Protein AF-A0A7S4M2M7-F1 (afdb_monomer_lite)

Foldseek 3Di:
DVVVLVVLVVCVVVDVPDDPLEDEQEDEAVSLLVQVVCCQPPPNHQEYEHELHFPFQDQDVPGDGDARPDDHHYHYHYDCPAQARHQQWADPVRPRRHVVNVVCCVVPVPRTGHHRVVRVVSD

pLDDT: mean 81.6, std 14.69, range [46.19, 97.56]

Sequence (123 aa):
VQFVDDLVTLVRARFSVVDRSLLFVTGVSNGGMMVNRLACQLDGVTAMASVSGPLINGTDDIGAPFQCDRSLPILHIHGHKDPIVPFGGCNSTWASYGFECIGLHKMHPIADFPAVETYVNDW

Organism: NCBI:txid72548

Radius of gyration: 15.81 Å; chains: 1; bounding box: 40×25×38 Å

Secondary structure (DSSP, 8-state):
-HHHHHHHHHHHHH-TTS-TT--EEEEETHHHHHHHHHHHHSTT--EEEEES------B-TTSPBP-------EEEE--TT-SSS-TT---TT-----HHHHHHHHH-TT-PPPPHHHHHHH-

InterPro domains:
  IPR003140 Phospholipase/carboxylesterase/thioesterase [PF02230] (17-88)
  IPR029058 Alpha/Beta hydrolase fold [G3DSA:3.40.50.1820] (1-100)
  IPR029058 Alpha/Beta hydrolase fold [SSF53474] (3-90)
  IPR050955 Plant Biomass Hydrolyzing Esterase [PTHR43037] (1-95)

Structure (mmCIF, N/CA/C/O backbone):
data_AF-A0A7S4M2M7-F1
#
_entry.id   AF-A0A7S4M2M7-F1
#
loop_
_atom_site.group_PDB
_atom_site.id
_atom_site.type_symbol
_atom_site.label_atom_id
_atom_site.label_alt_id
_atom_site.label_comp_id
_atom_site.label_asym_id
_atom_site.label_entity_id
_atom_site.label_seq_id
_atom_site.pdbx_PDB_ins_code
_atom_site.Cartn_x
_atom_site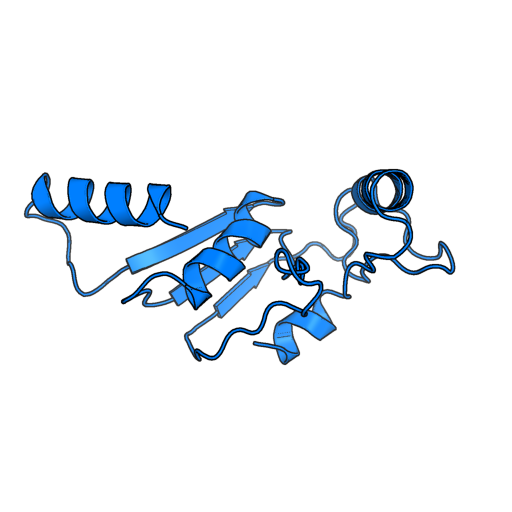.Cartn_y
_atom_site.Cartn_z
_atom_site.occupancy
_atom_site.B_iso_or_equiv
_atom_site.auth_seq_id
_atom_site.auth_comp_id
_atom_site.auth_asym_id
_atom_site.auth_atom_id
_atom_site.pdbx_PDB_model_num
ATOM 1 N N . VAL A 1 1 ? 4.332 8.784 6.978 1.00 89.62 1 VAL A N 1
ATOM 2 C CA . VAL A 1 1 ? 2.911 8.360 6.892 1.00 89.62 1 VAL A CA 1
ATOM 3 C C . VAL A 1 1 ? 1.941 9.223 7.711 1.00 89.62 1 VAL A C 1
ATOM 5 O O . VAL A 1 1 ? 0.754 8.925 7.708 1.00 89.62 1 VAL A O 1
ATOM 8 N N . GLN A 1 2 ? 2.404 10.323 8.330 1.00 93.69 2 GLN A N 1
ATOM 9 C CA . GLN A 1 2 ? 1.649 11.092 9.334 1.00 93.69 2 GLN A CA 1
ATOM 10 C C . GLN A 1 2 ? 0.240 11.512 8.903 1.00 93.69 2 GLN A C 1
ATOM 12 O O . GLN A 1 2 ? -0.713 11.279 9.629 1.00 93.69 2 GLN A O 1
ATOM 17 N N . PHE A 1 3 ? 0.087 12.053 7.692 1.00 95.62 3 PHE A N 1
ATOM 18 C CA . PHE A 1 3 ? -1.222 12.495 7.202 1.00 95.62 3 PHE A CA 1
ATOM 19 C C . PHE A 1 3 ? -2.300 11.397 7.269 1.00 95.62 3 PHE A C 1
ATOM 21 O O . PHE A 1 3 ? -3.442 11.664 7.637 1.00 95.62 3 PHE A O 1
ATOM 28 N N . VAL A 1 4 ? -1.946 10.157 6.917 1.00 96.25 4 VAL A N 1
ATOM 29 C CA . VAL A 1 4 ? -2.900 9.038 6.943 1.00 96.25 4 VAL A CA 1
ATOM 30 C C . VAL A 1 4 ? -3.187 8.606 8.380 1.00 96.25 4 VAL A C 1
ATOM 32 O O . VAL A 1 4 ? -4.328 8.277 8.688 1.00 96.25 4 VAL A O 1
ATOM 35 N N . ASP A 1 5 ? -2.188 8.657 9.261 1.00 96.06 5 ASP A N 1
ATOM 36 C CA . ASP A 1 5 ? -2.353 8.358 10.688 1.00 96.06 5 ASP A CA 1
ATOM 37 C C . ASP A 1 5 ? -3.327 9.334 11.369 1.00 96.06 5 ASP A C 1
ATOM 39 O O . ASP A 1 5 ? -4.293 8.934 12.029 1.00 96.06 5 ASP A O 1
ATOM 43 N N . ASP A 1 6 ? -3.142 10.631 11.109 1.00 97.56 6 ASP A N 1
ATOM 44 C CA . ASP A 1 6 ? -4.012 11.697 11.608 1.00 97.56 6 ASP A CA 1
ATOM 45 C C . ASP A 1 6 ? -5.446 11.516 11.094 1.00 97.56 6 ASP A C 1
ATOM 47 O O . ASP A 1 6 ? -6.417 11.665 11.843 1.00 97.56 6 ASP A O 1
ATOM 51 N N . LEU A 1 7 ? -5.596 11.139 9.819 1.00 96.38 7 LEU A N 1
ATOM 52 C CA . LEU A 1 7 ? -6.898 10.869 9.215 1.00 96.38 7 LEU A CA 1
ATOM 53 C C . LEU A 1 7 ? -7.588 9.659 9.861 1.00 96.38 7 LEU A C 1
ATOM 55 O O . LEU A 1 7 ? -8.780 9.731 10.167 1.00 96.38 7 LEU A O 1
ATOM 59 N N . VAL A 1 8 ? -6.861 8.565 10.107 1.00 95.31 8 VAL A N 1
ATOM 60 C CA . VAL A 1 8 ? -7.392 7.384 10.810 1.00 95.31 8 VAL A CA 1
ATOM 61 C C . VAL A 1 8 ? -7.854 7.766 12.215 1.00 95.31 8 VAL A C 1
ATOM 63 O O . VAL A 1 8 ? -8.962 7.402 12.622 1.00 95.31 8 VAL A O 1
ATOM 66 N N . THR A 1 9 ? -7.048 8.546 12.937 1.00 95.06 9 THR A N 1
ATOM 67 C CA . THR A 1 9 ? -7.388 9.055 14.270 1.00 95.06 9 THR A CA 1
ATOM 68 C C . THR A 1 9 ? -8.663 9.897 14.237 1.00 95.06 9 THR A C 1
ATOM 70 O O . THR A 1 9 ? -9.584 9.663 15.027 1.00 95.06 9 THR A O 1
ATOM 73 N N . LEU A 1 10 ? -8.770 10.821 13.279 1.00 96.19 10 LEU A N 1
ATOM 74 C CA . LEU A 1 10 ? -9.945 11.671 13.102 1.00 96.19 10 LEU A CA 1
ATOM 75 C C . LEU A 1 10 ? -11.210 10.852 12.804 1.00 96.19 10 LEU A C 1
ATOM 77 O O . LEU A 1 10 ? -12.249 11.073 13.430 1.00 96.19 10 LEU A O 1
ATOM 81 N N . VAL A 1 11 ? -11.139 9.886 11.882 1.00 95.12 11 VAL A N 1
ATOM 82 C CA . VAL A 1 11 ? -12.282 9.030 11.518 1.00 95.12 11 VAL A CA 1
ATOM 83 C C . VAL A 1 11 ? -12.728 8.188 12.716 1.00 95.12 11 VAL A C 1
ATOM 85 O O . VAL A 1 11 ? -13.918 8.166 13.036 1.00 95.12 11 VAL A O 1
ATOM 88 N N . ARG A 1 12 ? -11.794 7.560 13.441 1.00 93.88 12 ARG A N 1
ATOM 89 C CA . ARG A 1 12 ? -12.100 6.775 14.653 1.00 93.88 12 ARG A CA 1
ATOM 90 C C . ARG A 1 12 ? -12.748 7.619 15.751 1.00 93.88 12 ARG A C 1
ATOM 92 O O . ARG A 1 12 ? -13.599 7.112 16.485 1.00 93.88 12 ARG A O 1
ATOM 99 N N . ALA A 1 13 ? -12.348 8.884 15.888 1.00 94.50 13 ALA A N 1
ATOM 100 C CA . ALA A 1 13 ? -12.942 9.812 16.846 1.00 94.50 13 ALA A CA 1
ATOM 101 C C . ALA A 1 13 ? -14.344 10.270 16.417 1.00 94.50 13 ALA A C 1
ATOM 103 O O . ALA A 1 13 ? -15.223 10.443 17.261 1.00 94.50 13 ALA A O 1
ATOM 104 N N . ARG A 1 14 ? -14.566 10.458 15.110 1.00 96.75 14 ARG A N 1
ATOM 105 C CA . ARG A 1 14 ? -15.819 10.999 14.575 1.00 96.75 14 ARG A CA 1
ATOM 106 C C . ARG A 1 14 ? -16.935 9.962 14.458 1.00 96.75 14 ARG A C 1
ATOM 108 O O . ARG A 1 14 ? -18.099 10.325 14.619 1.00 96.75 14 ARG A O 1
ATOM 115 N N . PHE A 1 15 ? -16.597 8.705 14.182 1.00 94.88 15 PHE A N 1
ATOM 116 C CA . PHE A 1 15 ? -17.565 7.650 13.889 1.00 94.88 15 PHE A CA 1
ATOM 117 C C . PHE A 1 15 ? -17.456 6.506 14.906 1.00 94.88 15 PHE A C 1
ATOM 119 O O . PHE A 1 15 ? -16.539 5.691 14.853 1.00 94.88 15 PHE A O 1
ATOM 126 N N . SER A 1 16 ? -18.423 6.416 15.825 1.00 89.31 16 SER A N 1
ATOM 127 C CA . SER A 1 16 ? -18.458 5.399 16.892 1.00 89.31 16 SER A CA 1
ATOM 128 C C . SER A 1 16 ? -18.747 3.975 16.406 1.00 89.31 16 SER A C 1
ATOM 130 O O . SER A 1 16 ? -18.491 3.026 17.137 1.00 89.31 16 SER A O 1
ATOM 132 N N . VAL A 1 17 ? -19.267 3.824 15.185 1.00 91.31 17 VAL A N 1
ATOM 133 C CA . VAL A 1 17 ? -19.585 2.525 14.563 1.00 91.31 17 VAL A CA 1
ATOM 134 C C . VAL A 1 17 ? -18.362 1.812 13.980 1.00 91.31 17 VAL A C 1
ATOM 136 O O . VAL A 1 17 ? -18.476 0.673 13.539 1.00 91.31 17 VAL A O 1
ATOM 139 N N . VAL A 1 18 ? -17.205 2.478 13.932 1.00 89.50 18 VAL A N 1
ATOM 140 C CA . VAL A 1 18 ? -15.974 1.899 13.387 1.00 89.50 18 VAL A CA 1
ATOM 141 C C . VAL A 1 18 ? -15.369 0.942 14.407 1.00 89.50 18 VAL A C 1
ATOM 143 O O . VAL A 1 18 ? -15.028 1.351 15.520 1.00 89.50 18 VAL A O 1
ATOM 146 N N . ASP A 1 19 ? -15.173 -0.313 14.008 1.00 90.00 19 ASP A N 1
ATOM 147 C CA . ASP A 1 19 ? -14.353 -1.248 14.771 1.00 90.00 19 ASP A CA 1
ATOM 148 C C . ASP A 1 19 ? -12.891 -0.791 14.733 1.00 90.00 19 ASP A C 1
ATOM 150 O O . ASP A 1 19 ? -12.237 -0.766 13.692 1.00 90.00 19 ASP A O 1
ATOM 154 N N . ARG A 1 20 ? -12.372 -0.393 15.892 1.00 88.69 20 ARG A N 1
ATOM 155 C CA . ARG A 1 20 ? -11.017 0.151 16.016 1.00 88.69 20 ARG A CA 1
ATOM 156 C C . ARG A 1 20 ? -9.941 -0.931 15.974 1.00 88.69 20 ARG A C 1
ATOM 158 O O . ARG A 1 20 ? -8.783 -0.577 15.766 1.00 88.69 20 ARG A O 1
ATOM 165 N N . SER A 1 21 ? -10.310 -2.203 16.144 1.00 90.69 21 SER A N 1
ATOM 166 C CA . SER A 1 21 ? -9.393 -3.345 16.049 1.00 90.69 21 SER A CA 1
ATOM 167 C C . SER A 1 21 ? -9.069 -3.740 14.605 1.00 90.69 21 SER A C 1
ATOM 169 O O . SER A 1 21 ? -8.107 -4.470 14.372 1.00 90.69 21 SER A O 1
ATOM 171 N N . LEU A 1 22 ? -9.838 -3.221 13.640 1.00 93.25 22 LEU A N 1
ATOM 172 C CA . LEU A 1 22 ? -9.715 -3.533 12.223 1.00 93.25 22 LEU A CA 1
ATOM 173 C C . LEU A 1 22 ? -9.281 -2.298 11.427 1.00 93.25 22 LEU A C 1
ATOM 175 O O . LEU A 1 22 ? -10.054 -1.361 11.225 1.00 93.25 22 LEU A O 1
ATOM 179 N N . LEU A 1 23 ? -8.040 -2.306 10.943 1.00 95.62 23 LEU A N 1
ATOM 180 C CA . LEU A 1 23 ? -7.513 -1.290 10.035 1.00 95.62 23 LEU A CA 1
ATOM 181 C C . LEU A 1 23 ? -6.909 -1.963 8.806 1.00 95.62 23 LEU A C 1
ATOM 183 O O . LEU A 1 23 ? -5.845 -2.571 8.873 1.00 95.62 23 LEU A O 1
ATOM 187 N N . PHE A 1 24 ? -7.580 -1.819 7.670 1.00 97.12 24 PHE A N 1
ATOM 188 C CA . PHE A 1 24 ? -7.115 -2.328 6.385 1.00 97.12 24 PHE A CA 1
ATOM 189 C C . PHE A 1 24 ? -6.664 -1.171 5.501 1.00 97.12 24 PHE A C 1
ATOM 191 O O . PHE A 1 24 ? -7.319 -0.128 5.461 1.00 97.12 24 PHE A O 1
ATOM 198 N N . VAL A 1 25 ? -5.566 -1.359 4.774 1.00 97.00 25 VAL A N 1
ATOM 199 C CA . VAL A 1 25 ? -5.039 -0.360 3.834 1.00 97.00 25 VAL A CA 1
ATOM 200 C C . VAL A 1 25 ? -4.948 -0.952 2.432 1.00 97.00 25 VAL A C 1
ATOM 202 O O . VAL A 1 25 ? -4.540 -2.098 2.256 1.00 97.00 25 VAL A O 1
ATOM 205 N N . THR A 1 26 ? -5.361 -0.182 1.424 1.00 97.56 26 THR A N 1
ATOM 206 C CA . THR A 1 26 ? -5.334 -0.623 0.026 1.00 97.56 26 THR A CA 1
ATOM 207 C C . THR A 1 26 ? -5.092 0.528 -0.935 1.00 97.56 26 THR A C 1
ATOM 209 O O . THR A 1 26 ? -5.403 1.679 -0.627 1.00 97.56 26 THR A O 1
ATOM 212 N N . GLY A 1 27 ? -4.541 0.221 -2.109 1.00 96.81 27 GLY A N 1
ATOM 213 C CA . GLY A 1 27 ? -4.233 1.228 -3.119 1.00 96.81 27 GLY A CA 1
ATOM 214 C C . GLY A 1 27 ? -3.781 0.625 -4.444 1.00 96.81 27 GLY A C 1
ATOM 215 O O . GLY A 1 27 ? -3.442 -0.555 -4.516 1.00 96.81 27 GLY A O 1
ATOM 216 N N . VAL A 1 28 ? -3.794 1.454 -5.491 1.00 95.69 28 VAL A N 1
ATOM 217 C CA . VAL A 1 28 ? -3.420 1.073 -6.860 1.00 95.69 28 VAL A CA 1
ATOM 218 C C . VAL A 1 28 ? -2.235 1.894 -7.366 1.00 95.69 28 VAL A C 1
ATOM 220 O O . VAL A 1 28 ? -2.163 3.090 -7.075 1.00 95.69 28 VAL A O 1
ATOM 223 N N . SER A 1 29 ? -1.321 1.278 -8.125 1.00 92.06 29 SER A N 1
ATOM 224 C CA . SER A 1 29 ? -0.137 1.934 -8.701 1.00 92.06 29 SER A CA 1
ATOM 225 C C . SER A 1 29 ? 0.684 2.615 -7.596 1.00 92.06 29 SER A C 1
ATOM 227 O O . SER A 1 29 ? 1.018 1.965 -6.605 1.00 92.06 29 SER A O 1
ATOM 229 N N . ASN A 1 30 ? 0.927 3.923 -7.677 1.00 88.56 30 ASN A N 1
ATOM 230 C CA . ASN A 1 30 ? 1.587 4.692 -6.617 1.00 88.56 30 ASN A CA 1
ATOM 231 C C . ASN A 1 30 ? 0.853 4.612 -5.261 1.00 88.56 30 ASN A C 1
ATOM 233 O O . ASN A 1 30 ? 1.468 4.578 -4.198 1.00 88.56 30 ASN A O 1
ATOM 237 N N . GLY A 1 31 ? -0.477 4.487 -5.270 1.00 92.69 31 GLY A N 1
ATOM 238 C CA . GLY A 1 31 ? -1.244 4.207 -4.055 1.00 92.69 31 GLY A CA 1
ATOM 239 C C . GLY A 1 31 ? -0.951 2.820 -3.476 1.00 92.69 31 GLY A C 1
ATOM 240 O O . GLY A 1 31 ? -0.914 2.666 -2.260 1.00 92.69 31 GLY A O 1
ATOM 241 N N . GLY A 1 32 ? -0.705 1.820 -4.326 1.00 91.69 32 GLY A N 1
ATOM 242 C CA . GLY A 1 32 ? -0.289 0.480 -3.901 1.00 91.69 32 GLY A CA 1
ATOM 243 C C . GLY A 1 32 ? 1.128 0.486 -3.324 1.00 91.69 32 GLY A C 1
ATOM 244 O O . GLY A 1 32 ? 1.370 -0.078 -2.262 1.00 91.69 32 GLY A O 1
ATOM 245 N N . MET A 1 33 ? 2.043 1.237 -3.943 1.00 88.00 33 MET A N 1
ATOM 246 C CA . MET A 1 33 ? 3.390 1.482 -3.408 1.00 88.00 33 MET A CA 1
ATOM 247 C C . MET A 1 33 ? 3.322 2.158 -2.028 1.00 88.00 33 MET A C 1
ATOM 249 O O . MET A 1 33 ? 3.932 1.687 -1.071 1.00 88.00 33 MET A O 1
ATOM 253 N N . MET A 1 34 ? 2.507 3.208 -1.886 1.00 90.50 34 MET A N 1
ATOM 254 C CA . MET A 1 34 ? 2.287 3.910 -0.616 1.00 90.50 34 MET A CA 1
ATOM 255 C C . MET A 1 34 ? 1.715 2.995 0.474 1.00 90.50 34 MET A C 1
ATOM 257 O O . MET A 1 34 ? 2.104 3.096 1.637 1.00 90.50 34 MET A O 1
ATOM 261 N N . VAL A 1 35 ? 0.811 2.084 0.113 1.00 93.06 35 VAL A N 1
ATOM 262 C CA . VAL A 1 35 ? 0.208 1.132 1.054 1.00 93.06 35 VAL A CA 1
ATOM 263 C C . VAL A 1 35 ? 1.238 0.208 1.678 1.00 93.06 35 VAL A C 1
ATOM 265 O O . VAL A 1 35 ? 1.128 -0.049 2.873 1.00 93.06 35 VAL A O 1
ATOM 268 N N . ASN A 1 36 ? 2.277 -0.190 0.940 1.00 88.31 36 ASN A N 1
ATOM 269 C CA . ASN A 1 36 ? 3.388 -0.920 1.540 1.00 88.31 36 ASN A CA 1
ATOM 270 C C . ASN A 1 36 ? 4.014 -0.113 2.695 1.00 88.31 36 ASN A C 1
ATOM 272 O O . ASN A 1 36 ? 4.153 -0.608 3.811 1.00 88.31 36 ASN A O 1
ATOM 276 N N . ARG A 1 37 ? 4.303 1.178 2.476 1.00 88.25 37 ARG A N 1
ATOM 277 C CA . ARG A 1 37 ? 4.870 2.052 3.516 1.00 88.25 37 ARG A CA 1
ATOM 278 C C . ARG A 1 37 ? 3.918 2.249 4.697 1.00 88.25 37 ARG A C 1
ATOM 280 O O . ARG A 1 37 ? 4.361 2.263 5.844 1.00 88.25 37 ARG A O 1
ATOM 287 N N . LEU A 1 38 ? 2.620 2.393 4.432 1.00 92.12 38 LEU A N 1
ATOM 288 C CA . LEU A 1 38 ? 1.594 2.495 5.474 1.00 92.12 38 LEU A CA 1
ATOM 289 C C . LEU A 1 38 ? 1.531 1.227 6.323 1.00 92.12 38 LEU A C 1
ATOM 291 O O . LEU A 1 38 ? 1.545 1.322 7.546 1.00 92.12 38 LEU A O 1
ATOM 295 N N . ALA A 1 39 ? 1.520 0.058 5.691 1.00 92.12 39 ALA A N 1
ATOM 296 C CA . ALA A 1 39 ? 1.457 -1.224 6.374 1.00 92.12 39 ALA A CA 1
ATOM 297 C C . ALA A 1 39 ? 2.684 -1.504 7.254 1.00 92.12 39 ALA A C 1
ATOM 299 O O . ALA A 1 39 ? 2.547 -2.213 8.241 1.00 92.12 39 ALA A O 1
ATOM 300 N N . CYS A 1 40 ? 3.841 -0.908 6.954 1.00 88.56 40 CYS A N 1
ATOM 301 C CA . CYS A 1 40 ? 5.050 -1.018 7.775 1.00 88.56 40 CYS A CA 1
ATOM 302 C C . CYS A 1 40 ? 5.179 0.060 8.850 1.00 88.56 40 CYS A C 1
ATOM 304 O O . CYS A 1 40 ? 5.687 -0.227 9.932 1.00 88.56 40 CYS A O 1
ATOM 306 N N . GLN A 1 41 ? 4.666 1.275 8.622 1.00 89.25 41 GLN A N 1
ATOM 307 C CA . GLN A 1 41 ? 4.872 2.419 9.526 1.00 89.25 41 GLN A CA 1
ATOM 308 C C . GLN A 1 41 ? 3.647 2.835 10.359 1.00 89.25 41 GLN A C 1
ATOM 310 O O . GLN A 1 41 ? 3.827 3.532 11.349 1.00 89.25 41 GLN A O 1
ATOM 315 N N . LEU A 1 42 ? 2.418 2.456 9.985 1.00 92.75 42 LEU A N 1
ATOM 316 C CA . LEU A 1 42 ? 1.216 2.757 10.779 1.00 92.75 42 LEU A CA 1
ATOM 317 C C . LEU A 1 42 ? 0.894 1.657 11.787 1.00 92.75 42 LEU A C 1
ATOM 319 O O . LEU A 1 42 ? 0.701 0.498 11.404 1.00 92.75 42 LEU A O 1
ATOM 323 N N . ASP A 1 43 ? 0.745 2.022 13.051 1.00 89.62 43 ASP A N 1
ATOM 324 C CA . ASP A 1 43 ? 0.383 1.074 14.099 1.00 89.62 43 ASP A CA 1
ATOM 325 C C . ASP A 1 43 ? -1.037 0.516 13.920 1.00 89.62 43 ASP A C 1
ATOM 327 O O . ASP A 1 43 ? -1.987 1.210 13.550 1.00 89.62 43 ASP A O 1
ATOM 331 N N . GLY A 1 44 ? -1.191 -0.779 14.203 1.00 90.88 44 GLY A N 1
ATOM 332 C CA . GLY A 1 44 ? -2.495 -1.446 14.220 1.00 90.88 44 GLY A CA 1
ATOM 333 C C . GLY A 1 44 ? -3.096 -1.771 12.850 1.00 90.88 44 GLY A C 1
ATOM 334 O O . GLY A 1 44 ? -4.269 -2.133 12.803 1.00 90.88 44 GLY A O 1
ATOM 335 N N . VAL A 1 45 ? -2.335 -1.668 11.752 1.00 95.81 45 VAL A N 1
ATOM 336 C CA . VAL A 1 45 ? -2.747 -2.223 10.450 1.00 95.81 45 VAL A CA 1
ATOM 337 C C . VAL A 1 45 ? -2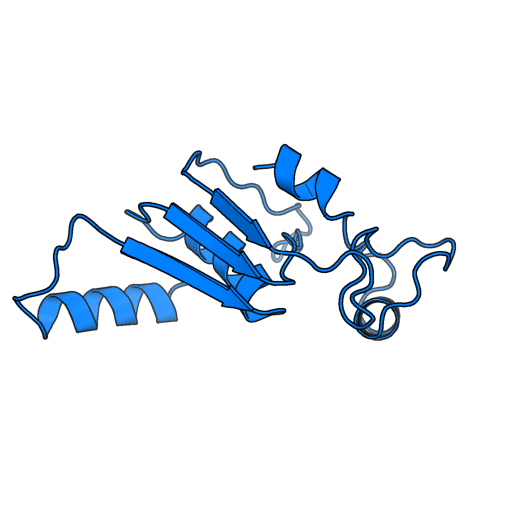.924 -3.737 10.577 1.00 95.81 45 VAL A C 1
ATOM 339 O O . VAL A 1 45 ? -1.992 -4.454 10.931 1.00 95.81 45 VAL A O 1
ATOM 342 N N . THR A 1 46 ? -4.132 -4.207 10.281 1.00 96.44 46 THR A N 1
ATOM 343 C CA . THR A 1 46 ? -4.546 -5.607 10.386 1.00 96.44 46 THR A CA 1
ATOM 344 C C . THR A 1 46 ? -4.130 -6.417 9.165 1.00 96.44 46 THR A C 1
ATOM 346 O O . THR A 1 46 ? -3.676 -7.542 9.320 1.00 96.44 46 THR A O 1
ATOM 349 N N . ALA A 1 47 ? -4.308 -5.873 7.958 1.00 96.00 47 ALA A N 1
ATOM 350 C CA . ALA A 1 47 ? -3.867 -6.473 6.699 1.00 96.00 47 ALA A CA 1
ATOM 351 C C . ALA A 1 47 ? -3.790 -5.402 5.600 1.00 96.00 47 ALA A C 1
ATOM 353 O O . ALA A 1 47 ? -4.385 -4.324 5.729 1.00 96.00 47 ALA A O 1
ATOM 354 N N . MET A 1 48 ? -3.100 -5.710 4.502 1.00 95.12 48 MET A N 1
ATOM 355 C CA . MET A 1 48 ? -3.013 -4.811 3.351 1.00 95.12 48 MET A CA 1
ATOM 356 C C . MET A 1 48 ? -3.328 -5.484 2.017 1.00 95.12 48 MET A C 1
ATOM 358 O O . MET A 1 48 ? -3.143 -6.691 1.855 1.00 95.12 48 MET A O 1
ATOM 362 N N . ALA A 1 49 ? -3.760 -4.675 1.047 1.00 96.25 49 ALA A N 1
ATOM 363 C CA . ALA A 1 49 ? -3.908 -5.087 -0.342 1.00 96.25 49 ALA A CA 1
ATOM 364 C C . ALA A 1 49 ? -3.251 -4.082 -1.303 1.00 96.25 49 ALA A C 1
ATOM 366 O O . ALA A 1 49 ? -3.601 -2.904 -1.316 1.00 96.25 49 ALA A O 1
ATOM 367 N N . SER A 1 50 ? -2.316 -4.532 -2.138 1.00 94.31 50 SER A N 1
ATOM 368 C CA . SER A 1 50 ? -1.707 -3.694 -3.179 1.00 94.31 50 SER A CA 1
ATOM 369 C C . SER A 1 50 ? -2.124 -4.152 -4.574 1.00 94.31 50 SER A C 1
ATOM 371 O O . SER A 1 50 ? -2.164 -5.350 -4.860 1.00 94.31 50 SER A O 1
ATOM 373 N N . VAL A 1 51 ? -2.433 -3.193 -5.450 1.00 96.00 51 VAL A N 1
ATOM 374 C CA . VAL A 1 51 ? -2.793 -3.439 -6.851 1.00 96.00 51 VAL A CA 1
ATOM 375 C C . VAL A 1 51 ? -1.824 -2.704 -7.768 1.00 96.00 51 VAL A C 1
ATOM 377 O O . VAL A 1 51 ? -1.713 -1.484 -7.691 1.00 96.00 51 VAL A O 1
ATOM 380 N N . SER A 1 52 ? -1.124 -3.411 -8.652 1.00 92.69 52 SER A N 1
ATOM 381 C CA . SER A 1 52 ? -0.117 -2.823 -9.554 1.00 92.69 52 SER A CA 1
ATOM 382 C C . SER A 1 52 ? 0.923 -1.940 -8.834 1.00 92.69 52 SER A C 1
ATOM 384 O O . SER A 1 52 ? 1.411 -0.964 -9.396 1.00 92.69 52 SER A O 1
ATOM 386 N N . GLY A 1 53 ? 1.217 -2.226 -7.562 1.00 89.06 53 GLY A N 1
ATOM 387 C CA . GLY A 1 53 ? 2.000 -1.357 -6.681 1.00 89.06 53 GLY A CA 1
ATOM 388 C C . GLY A 1 53 ? 3.070 -2.138 -5.919 1.00 89.06 53 GLY A C 1
ATOM 389 O O . GLY A 1 53 ? 2.825 -2.524 -4.770 1.00 89.06 53 GLY A O 1
ATOM 390 N N . PRO A 1 54 ? 4.226 -2.426 -6.538 1.00 82.31 54 PRO A N 1
ATOM 391 C CA . PRO A 1 54 ? 5.313 -3.136 -5.873 1.00 82.31 54 PRO A CA 1
ATOM 392 C C . PRO A 1 54 ? 5.869 -2.314 -4.704 1.00 82.31 54 PRO A C 1
ATOM 394 O O . PRO A 1 54 ? 5.696 -1.093 -4.644 1.00 82.31 54 PRO A O 1
ATOM 397 N N . LEU A 1 55 ? 6.553 -2.976 -3.773 1.00 75.94 55 LEU A N 1
ATOM 398 C CA . LEU A 1 55 ? 7.350 -2.267 -2.778 1.00 75.94 55 LEU A CA 1
ATOM 399 C C . LEU A 1 55 ? 8.508 -1.573 -3.503 1.00 75.94 55 LEU A C 1
ATOM 401 O O . LEU A 1 55 ? 9.399 -2.227 -4.040 1.00 75.94 55 LEU A O 1
ATOM 405 N N . ILE A 1 56 ? 8.493 -0.244 -3.521 1.00 71.00 56 ILE A N 1
ATOM 406 C CA . ILE A 1 56 ? 9.672 0.526 -3.900 1.00 71.00 56 ILE A CA 1
ATOM 407 C C . ILE A 1 56 ? 10.440 0.780 -2.615 1.00 71.00 56 ILE A C 1
ATOM 409 O O . ILE A 1 56 ? 9.964 1.524 -1.750 1.00 71.00 56 ILE A O 1
ATOM 413 N N . ASN A 1 57 ? 11.633 0.198 -2.505 1.00 60.75 57 ASN A N 1
ATOM 414 C CA . ASN A 1 57 ? 12.595 0.621 -1.500 1.00 60.75 57 ASN A CA 1
ATOM 415 C C . ASN A 1 57 ? 13.067 2.021 -1.879 1.00 60.75 57 ASN A C 1
ATOM 417 O O . ASN A 1 57 ? 14.073 2.205 -2.557 1.00 60.75 57 ASN A O 1
ATOM 421 N N . GLY A 1 58 ? 12.292 3.027 -1.475 1.00 54.78 58 GLY A N 1
ATOM 422 C CA . GLY A 1 58 ? 12.812 4.377 -1.406 1.00 54.78 58 GLY A CA 1
ATOM 423 C C . GLY A 1 58 ? 14.053 4.330 -0.528 1.00 54.78 58 GLY A C 1
ATOM 424 O O . GLY A 1 58 ? 14.031 3.714 0.540 1.00 54.78 58 GLY A O 1
ATOM 425 N N . THR A 1 59 ? 15.127 4.956 -0.983 1.00 49.31 59 THR A N 1
ATOM 426 C CA . THR A 1 59 ? 16.171 5.373 -0.062 1.00 49.31 59 THR A CA 1
ATOM 427 C C . THR A 1 59 ? 15.518 6.300 0.953 1.00 49.31 59 THR A C 1
ATOM 429 O O . THR A 1 59 ? 14.790 7.221 0.566 1.00 49.31 59 THR A O 1
ATOM 432 N N . ASP A 1 60 ? 15.732 6.069 2.241 1.00 49.84 60 ASP A N 1
ATOM 433 C CA . ASP A 1 60 ? 15.517 7.139 3.211 1.00 49.84 60 ASP A CA 1
ATOM 434 C C . ASP A 1 60 ? 16.414 8.354 2.871 1.00 49.84 60 ASP A C 1
ATOM 436 O O . ASP A 1 60 ? 17.227 8.311 1.941 1.00 49.84 60 ASP A O 1
ATOM 440 N N . ASP A 1 61 ? 16.278 9.463 3.604 1.00 46.41 61 ASP A N 1
ATOM 441 C CA . ASP A 1 61 ? 17.065 10.688 3.360 1.00 46.41 61 ASP A CA 1
ATOM 442 C C . ASP A 1 61 ? 18.596 10.461 3.440 1.00 46.41 61 ASP A C 1
ATOM 444 O O . ASP A 1 61 ? 19.381 11.352 3.111 1.00 46.41 61 ASP A O 1
ATOM 448 N N . ILE A 1 62 ? 19.025 9.269 3.872 1.00 46.19 62 ILE A N 1
ATOM 449 C CA . ILE A 1 62 ? 20.408 8.829 4.058 1.00 46.19 62 ILE A CA 1
ATOM 450 C C . ILE A 1 62 ? 20.816 7.655 3.143 1.00 46.19 62 ILE A C 1
ATOM 452 O O . ILE A 1 62 ? 21.958 7.202 3.229 1.00 46.19 62 ILE A O 1
ATOM 456 N N . GLY A 1 63 ? 19.968 7.212 2.205 1.00 54.06 63 GLY A N 1
ATOM 457 C CA . GLY A 1 63 ? 20.346 6.215 1.194 1.00 54.06 63 GLY A CA 1
ATOM 458 C C . GLY A 1 63 ? 20.088 4.749 1.560 1.00 54.06 63 GLY A C 1
ATOM 459 O O . GLY A 1 63 ? 20.406 3.875 0.754 1.00 54.06 63 GLY A O 1
ATOM 460 N N . ALA A 1 64 ? 19.548 4.446 2.741 1.00 55.44 64 ALA A N 1
ATOM 461 C CA . ALA A 1 64 ? 19.299 3.077 3.174 1.00 55.44 64 ALA A CA 1
ATOM 462 C C . ALA A 1 64 ? 18.006 2.523 2.548 1.00 55.44 64 ALA A C 1
ATOM 464 O O . ALA A 1 64 ? 17.011 3.248 2.435 1.00 55.44 64 ALA A O 1
ATOM 465 N N . PRO A 1 65 ? 17.996 1.241 2.134 1.00 62.62 65 PRO A N 1
ATOM 466 C CA . PRO A 1 65 ? 16.791 0.605 1.632 1.00 62.62 65 PRO A CA 1
ATOM 467 C C . PRO A 1 65 ? 15.740 0.567 2.738 1.00 62.62 65 PRO A C 1
ATOM 469 O O . PRO A 1 65 ? 16.031 0.217 3.881 1.00 62.62 65 PRO A O 1
ATOM 472 N N . PHE A 1 66 ? 14.504 0.905 2.387 1.00 69.06 66 PHE A N 1
ATOM 473 C CA . PHE A 1 66 ? 13.369 0.707 3.274 1.00 69.06 66 PHE A CA 1
ATOM 474 C C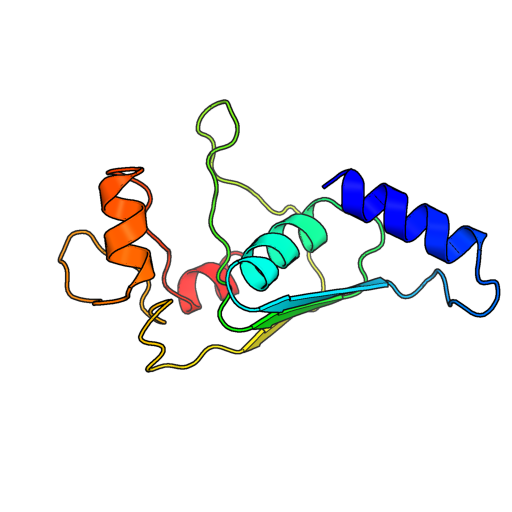 . PHE A 1 66 ? 13.310 -0.753 3.757 1.00 69.06 66 PHE A C 1
ATOM 476 O O . PHE A 1 66 ? 13.440 -1.686 2.966 1.00 69.06 66 PHE A O 1
ATOM 483 N N . GLN A 1 67 ? 13.141 -0.945 5.064 1.00 70.44 67 GLN A N 1
ATOM 484 C CA . GLN A 1 67 ? 12.957 -2.252 5.695 1.00 70.44 67 GLN A CA 1
ATOM 485 C C . GLN A 1 67 ? 11.629 -2.246 6.449 1.00 70.44 67 GLN A C 1
ATOM 487 O O . GLN A 1 67 ? 11.287 -1.269 7.123 1.00 70.44 67 GLN A O 1
ATOM 492 N N . CYS A 1 68 ? 10.866 -3.324 6.295 1.00 76.62 68 CYS A N 1
ATOM 493 C CA . CYS A 1 68 ? 9.585 -3.509 6.953 1.00 76.62 68 CYS A CA 1
ATOM 494 C C . CYS A 1 68 ? 9.705 -4.590 8.027 1.00 76.62 68 CYS A C 1
ATOM 496 O O . CYS A 1 68 ? 9.584 -5.772 7.736 1.00 76.62 68 CYS A O 1
ATOM 498 N N . ASP A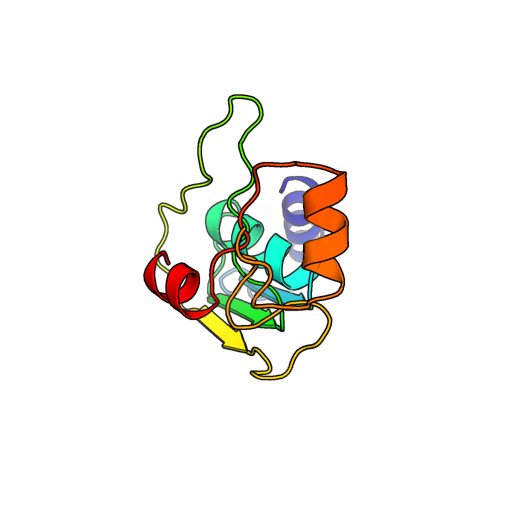 1 69 ? 9.892 -4.200 9.286 1.00 77.69 69 ASP A N 1
ATOM 499 C CA . ASP A 1 69 ? 10.104 -5.162 10.381 1.00 77.69 69 ASP A CA 1
ATOM 500 C C . ASP A 1 69 ? 8.795 -5.793 10.912 1.00 77.69 69 ASP A C 1
ATOM 502 O O . ASP A 1 69 ? 8.726 -6.259 12.052 1.00 77.69 69 ASP A O 1
ATOM 506 N N . ARG A 1 70 ? 7.715 -5.787 10.116 1.00 83.12 70 ARG A N 1
ATOM 507 C CA . ARG A 1 70 ? 6.395 -6.299 10.509 1.00 83.12 70 ARG A CA 1
ATOM 508 C C . ARG A 1 70 ? 5.902 -7.379 9.565 1.00 83.12 70 ARG A C 1
ATOM 510 O O . ARG A 1 70 ? 5.866 -7.184 8.360 1.00 83.12 70 ARG A O 1
ATOM 517 N N . SER A 1 71 ? 5.369 -8.446 10.156 1.00 85.25 71 SER A N 1
ATOM 518 C CA . SER A 1 71 ? 4.600 -9.460 9.441 1.00 85.25 71 SER A CA 1
ATOM 519 C C . SER A 1 71 ? 3.104 -9.226 9.657 1.00 85.25 71 SER A C 1
ATOM 521 O O . SER A 1 71 ? 2.636 -9.127 10.794 1.00 85.25 71 SER A O 1
ATOM 523 N N . LEU A 1 72 ? 2.353 -9.122 8.563 1.00 91.12 72 LEU A N 1
ATOM 524 C CA . LEU A 1 72 ? 0.892 -9.052 8.548 1.00 91.12 72 LEU A CA 1
ATOM 525 C C . LEU A 1 72 ? 0.353 -9.730 7.277 1.00 91.12 72 LEU A C 1
ATOM 527 O O . LEU A 1 72 ? 1.112 -9.922 6.331 1.00 91.12 72 LEU A O 1
ATOM 531 N N . PRO A 1 73 ? -0.934 -10.111 7.216 1.00 94.50 73 PRO A N 1
ATOM 532 C CA . PRO A 1 73 ? -1.522 -10.675 6.006 1.00 94.50 73 PRO A CA 1
ATOM 533 C C . PRO A 1 73 ? -1.502 -9.696 4.826 1.00 94.50 73 PRO A C 1
ATOM 535 O O . PRO A 1 73 ? -1.936 -8.546 4.943 1.00 94.50 73 PRO A O 1
ATOM 538 N N . ILE A 1 74 ? -1.049 -10.176 3.669 1.00 91.69 74 ILE A N 1
ATOM 539 C CA . ILE A 1 74 ? -0.868 -9.368 2.460 1.00 91.69 74 ILE A CA 1
ATOM 540 C C . ILE A 1 74 ? -1.600 -10.010 1.291 1.00 91.69 74 ILE A C 1
ATOM 542 O O . ILE A 1 74 ? -1.484 -11.209 1.046 1.00 91.69 74 ILE A O 1
ATOM 546 N N . LEU A 1 75 ? -2.315 -9.182 0.535 1.00 94.38 75 LEU A N 1
ATOM 547 C CA . LEU A 1 75 ? -2.792 -9.509 -0.800 1.00 94.38 75 LEU A CA 1
ATOM 548 C C . LEU A 1 75 ? -2.089 -8.610 -1.814 1.00 94.38 75 LEU A C 1
ATOM 550 O O . LEU A 1 75 ? -2.129 -7.387 -1.699 1.00 94.38 75 LEU A O 1
ATOM 554 N N . HIS A 1 76 ? -1.498 -9.198 -2.847 1.00 92.94 76 HIS A N 1
ATOM 555 C CA . HIS A 1 76 ? -1.007 -8.431 -3.980 1.00 92.94 76 HIS A CA 1
ATOM 556 C C . HIS A 1 76 ? -1.624 -8.910 -5.288 1.00 92.94 76 HIS A C 1
ATOM 558 O O . HIS A 1 76 ? -1.730 -10.109 -5.543 1.00 92.94 76 HIS A O 1
ATOM 564 N N . ILE A 1 77 ? -2.024 -7.954 -6.124 1.00 95.56 77 ILE A N 1
ATOM 565 C CA . ILE A 1 77 ? -2.634 -8.194 -7.428 1.00 95.56 77 ILE A CA 1
ATOM 566 C C . ILE A 1 77 ? -1.843 -7.411 -8.475 1.00 95.56 77 ILE A C 1
ATOM 568 O O . ILE A 1 77 ? -1.817 -6.184 -8.440 1.00 95.56 77 ILE A O 1
ATOM 572 N N . HIS A 1 78 ? -1.237 -8.108 -9.437 1.00 94.25 78 HIS A N 1
ATOM 573 C CA . HIS A 1 78 ? -0.448 -7.474 -10.498 1.00 94.25 78 HIS A CA 1
ATOM 574 C C . HIS A 1 78 ? -0.691 -8.135 -11.849 1.00 94.25 78 HIS A C 1
ATOM 576 O O . HIS A 1 78 ? -0.752 -9.360 -11.957 1.00 94.25 78 HIS A O 1
ATOM 582 N N . GLY A 1 79 ? -0.808 -7.327 -12.900 1.00 93.00 79 GLY A N 1
ATOM 583 C CA . GLY A 1 79 ? -0.943 -7.832 -14.262 1.00 93.00 79 GLY A CA 1
ATOM 584 C C . GLY A 1 79 ? 0.407 -8.241 -14.848 1.00 93.00 79 GLY A C 1
ATOM 585 O O . GLY A 1 79 ? 1.297 -7.411 -14.985 1.00 93.00 79 GLY A O 1
ATOM 586 N N . HIS A 1 80 ? 0.550 -9.487 -15.308 1.00 90.38 80 HIS A N 1
ATOM 587 C CA . HIS A 1 80 ? 1.795 -9.949 -15.948 1.00 90.38 80 HIS A CA 1
ATOM 588 C C . HIS A 1 80 ? 2.165 -9.163 -17.227 1.00 90.38 80 HIS A C 1
ATOM 590 O O . HIS A 1 80 ? 3.313 -9.161 -17.657 1.00 90.38 80 HIS A O 1
ATOM 596 N N . LYS A 1 81 ? 1.186 -8.485 -17.842 1.00 89.75 81 LYS A N 1
ATOM 597 C CA . LYS A 1 81 ? 1.350 -7.633 -19.032 1.00 89.75 81 LYS A CA 1
ATOM 598 C C . LYS A 1 81 ? 1.094 -6.150 -18.742 1.00 89.75 81 LYS A C 1
ATOM 600 O O . LYS A 1 81 ? 0.680 -5.430 -19.645 1.00 89.75 81 LYS A O 1
ATOM 605 N N . ASP A 1 82 ? 1.248 -5.712 -17.493 1.00 89.38 82 ASP A N 1
ATOM 606 C CA . ASP A 1 82 ? 1.077 -4.306 -17.124 1.00 89.38 82 ASP A CA 1
ATOM 607 C C . ASP A 1 82 ? 2.107 -3.440 -17.887 1.00 89.38 82 ASP A C 1
ATOM 609 O O . ASP A 1 82 ? 3.315 -3.616 -17.698 1.00 89.38 82 ASP A O 1
ATOM 613 N N . PRO A 1 83 ? 1.660 -2.549 -18.797 1.00 85.19 83 PRO A N 1
ATOM 614 C CA . PRO A 1 83 ? 2.559 -1.746 -19.623 1.00 85.19 83 PRO A CA 1
ATOM 615 C C . PRO A 1 83 ? 3.064 -0.495 -18.888 1.00 85.19 83 PRO A C 1
ATOM 617 O O . PRO A 1 83 ? 3.882 0.253 -19.427 1.00 85.19 83 PRO A O 1
ATOM 620 N N . ILE A 1 84 ? 2.546 -0.223 -17.688 1.00 85.94 84 ILE A N 1
ATOM 621 C CA . ILE A 1 84 ? 2.903 0.940 -16.881 1.00 85.94 84 ILE A CA 1
ATOM 622 C C . ILE A 1 84 ? 3.933 0.519 -15.839 1.00 85.94 84 ILE A C 1
ATOM 624 O O . ILE A 1 84 ? 5.043 1.052 -15.857 1.00 85.94 84 ILE A O 1
ATOM 628 N N . VAL A 1 85 ? 3.584 -0.475 -15.015 1.00 86.81 85 VAL A N 1
ATOM 629 C CA . VAL A 1 85 ? 4.419 -1.030 -13.942 1.00 86.81 85 VAL A CA 1
ATOM 630 C C . VAL A 1 85 ? 4.774 -2.475 -14.289 1.00 86.81 85 VAL A C 1
ATOM 632 O O . VAL A 1 85 ? 3.976 -3.373 -14.017 1.00 86.81 85 VAL A O 1
ATOM 635 N N . PRO A 1 86 ? 5.935 -2.755 -14.904 1.00 86.56 86 PRO A N 1
ATOM 636 C CA . PRO A 1 86 ? 6.238 -4.100 -15.368 1.00 86.56 86 PRO A CA 1
ATOM 637 C C . PRO A 1 86 ? 6.312 -5.090 -14.220 1.00 86.56 86 PRO A C 1
ATOM 639 O O . PRO A 1 86 ? 6.995 -4.867 -13.224 1.00 86.56 86 PRO A O 1
ATOM 642 N N . PHE A 1 87 ? 5.657 -6.229 -14.411 1.00 86.94 87 PHE A N 1
ATOM 643 C CA . PHE A 1 87 ? 5.674 -7.326 -13.453 1.00 86.94 87 PHE A CA 1
ATOM 644 C C . PHE A 1 87 ? 7.102 -7.819 -13.154 1.00 86.94 87 PHE A C 1
ATOM 646 O O . PHE A 1 87 ? 7.449 -8.074 -12.009 1.00 86.94 87 PHE A O 1
ATOM 653 N N . GLY A 1 88 ? 7.963 -7.877 -14.175 1.00 84.44 88 GLY A N 1
ATOM 654 C CA . GLY A 1 88 ? 9.372 -8.257 -14.025 1.00 84.44 88 GLY A CA 1
ATOM 655 C C . GLY A 1 88 ? 10.290 -7.150 -13.489 1.00 84.44 88 GLY A C 1
ATOM 656 O O . GLY A 1 88 ? 11.506 -7.316 -13.543 1.00 84.44 88 GLY A O 1
ATOM 657 N N . GLY A 1 89 ? 9.742 -6.020 -13.031 1.00 81.56 89 GLY A N 1
ATOM 658 C CA . GLY A 1 89 ? 10.523 -4.870 -12.578 1.00 81.56 89 GLY A CA 1
ATOM 659 C C . GLY A 1 89 ? 11.199 -4.105 -13.719 1.00 81.56 89 GLY A C 1
ATOM 660 O O . GLY A 1 89 ? 10.975 -4.374 -14.905 1.00 81.56 89 GLY A O 1
ATOM 661 N N . CYS A 1 90 ? 12.042 -3.140 -13.355 1.00 76.44 90 CYS A N 1
ATOM 662 C CA . CYS A 1 90 ? 12.867 -2.386 -14.296 1.00 76.44 90 CYS A CA 1
ATOM 663 C C . CYS A 1 90 ? 14.319 -2.817 -14.117 1.00 76.44 90 CYS A C 1
ATOM 665 O O . CYS A 1 90 ? 14.846 -2.755 -13.013 1.00 76.44 90 CYS A O 1
ATOM 667 N N . ASN A 1 91 ? 14.966 -3.238 -15.201 1.00 66.00 91 ASN A N 1
ATOM 668 C CA . ASN A 1 91 ? 16.379 -3.594 -15.195 1.00 66.00 91 ASN A CA 1
ATOM 669 C C . ASN A 1 91 ? 17.176 -2.679 -16.127 1.00 66.00 91 ASN A C 1
ATOM 671 O O . ASN A 1 91 ? 16.673 -2.162 -17.127 1.00 66.00 91 ASN A O 1
ATOM 675 N N . SER A 1 92 ? 18.460 -2.529 -15.818 1.00 58.00 92 SER A N 1
ATOM 676 C CA . SER A 1 92 ? 19.431 -1.782 -16.626 1.00 58.00 92 SER A CA 1
ATOM 677 C C . SER A 1 92 ? 19.677 -2.384 -18.019 1.00 58.00 92 SER A C 1
ATOM 679 O O . SER A 1 92 ? 20.300 -1.743 -18.866 1.00 58.00 92 SER A O 1
ATOM 681 N N . THR A 1 93 ? 19.174 -3.596 -18.286 1.00 57.75 93 THR A N 1
ATOM 682 C CA . THR A 1 93 ? 19.262 -4.274 -19.587 1.00 57.75 93 THR A CA 1
ATOM 683 C C . THR A 1 93 ? 18.122 -3.916 -20.544 1.00 57.75 93 THR A C 1
ATOM 685 O O . THR A 1 93 ? 18.132 -4.388 -21.679 1.00 57.75 93 THR A O 1
ATOM 688 N N . TRP A 1 94 ? 17.176 -3.058 -20.133 1.00 56.28 94 TRP A N 1
ATOM 689 C CA . TRP A 1 94 ? 16.046 -2.581 -20.949 1.00 56.28 94 TRP A CA 1
ATOM 690 C C . TRP A 1 94 ? 15.116 -3.693 -21.459 1.00 56.28 94 TRP A C 1
ATOM 692 O O . TRP A 1 94 ? 14.363 -3.486 -22.409 1.00 56.28 94 TRP A O 1
ATOM 702 N N . ALA A 1 95 ? 15.140 -4.874 -20.837 1.00 54.00 95 ALA A N 1
ATOM 703 C CA . ALA A 1 95 ? 14.310 -6.003 -21.258 1.00 54.00 95 ALA A CA 1
ATOM 704 C C . ALA A 1 95 ? 12.825 -5.823 -20.875 1.00 54.00 95 ALA A C 1
ATOM 706 O O . ALA A 1 95 ? 11.955 -6.461 -21.469 1.00 54.00 95 ALA A O 1
ATOM 707 N N . SER A 1 96 ? 12.533 -4.929 -19.922 1.00 57.47 96 SER A N 1
ATOM 708 C CA . SER A 1 96 ? 11.183 -4.609 -19.443 1.00 57.47 96 SER A CA 1
ATOM 709 C C . SER A 1 96 ? 10.799 -3.172 -19.821 1.00 57.47 96 SER A C 1
ATOM 711 O O . SER A 1 96 ? 11.274 -2.212 -19.216 1.00 57.47 96 SER A O 1
ATOM 713 N N . TYR A 1 97 ? 9.922 -3.003 -20.816 1.00 59.38 97 TYR A N 1
ATOM 714 C CA . TYR A 1 97 ? 9.419 -1.689 -21.239 1.00 59.38 97 TYR A CA 1
ATOM 715 C C . TYR A 1 97 ? 8.122 -1.332 -20.508 1.00 59.38 97 TYR A C 1
ATOM 717 O O . TYR A 1 97 ? 7.027 -1.532 -21.030 1.00 59.38 97 TYR A O 1
ATOM 725 N N . GLY A 1 98 ? 8.253 -0.793 -19.298 1.00 64.06 98 GLY A N 1
ATOM 726 C CA . GLY A 1 98 ? 7.163 -0.090 -18.620 1.00 64.06 98 GLY A CA 1
ATOM 727 C C . GLY A 1 98 ? 7.273 1.414 -18.783 1.00 64.06 98 GLY A C 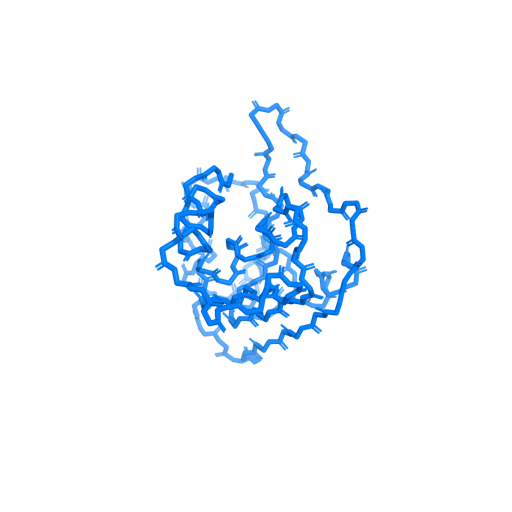1
ATOM 728 O O . GLY A 1 98 ? 8.384 1.951 -18.760 1.00 64.06 98 GLY A O 1
ATOM 729 N N . PHE A 1 99 ? 6.138 2.109 -18.884 1.00 71.19 99 PHE A N 1
ATOM 730 C CA . PHE A 1 99 ? 6.112 3.576 -18.848 1.00 71.19 99 PHE A CA 1
ATOM 731 C C . PHE A 1 99 ? 6.858 4.127 -17.621 1.00 71.19 99 PHE A C 1
ATOM 733 O O . PHE A 1 99 ? 7.637 5.076 -17.742 1.00 71.19 99 PHE A O 1
ATOM 740 N N . GLU A 1 100 ? 6.677 3.501 -16.454 1.00 74.00 100 GLU A N 1
ATOM 741 C CA . GLU A 1 100 ? 7.266 3.976 -15.202 1.00 74.00 100 GLU A CA 1
ATOM 742 C C . GLU A 1 100 ? 8.785 3.740 -15.130 1.00 74.00 100 GLU A C 1
ATOM 744 O O . GLU A 1 100 ? 9.505 4.578 -14.587 1.00 74.00 100 GLU A O 1
ATOM 749 N N . CYS A 1 101 ? 9.305 2.696 -15.793 1.00 73.06 101 CYS A N 1
ATOM 750 C CA . CYS A 1 101 ? 10.750 2.450 -15.903 1.00 73.06 101 CYS A CA 1
ATOM 751 C C . CYS A 1 101 ? 11.482 3.601 -16.601 1.00 73.06 101 CYS A C 1
ATOM 753 O O . CYS A 1 101 ? 12.544 4.041 -16.159 1.00 73.06 101 CYS A O 1
ATOM 755 N N . ILE A 1 102 ? 10.900 4.118 -17.689 1.00 69.62 102 ILE A N 1
ATOM 756 C CA . ILE A 1 102 ? 11.477 5.232 -18.454 1.00 69.62 102 ILE A CA 1
ATOM 757 C C . ILE A 1 102 ? 11.483 6.509 -17.606 1.00 69.62 102 ILE A C 1
ATOM 759 O O . ILE A 1 102 ? 12.441 7.284 -17.657 1.00 69.62 102 ILE A O 1
ATOM 763 N N . GLY A 1 103 ? 10.408 6.736 -16.845 1.00 68.12 103 GLY A N 1
ATOM 764 C CA . GLY A 1 103 ? 10.278 7.875 -15.942 1.00 68.12 103 GLY A CA 1
ATOM 765 C C . GLY A 1 103 ? 11.314 7.844 -14.822 1.00 68.12 103 GLY A C 1
ATOM 766 O O . GLY A 1 103 ? 12.049 8.816 -14.651 1.00 68.12 103 GLY A O 1
ATOM 767 N N . LEU A 1 104 ? 11.420 6.722 -14.103 1.00 64.25 104 LEU A N 1
ATOM 768 C CA . LEU A 1 104 ? 12.383 6.592 -13.012 1.00 64.25 104 LEU A CA 1
ATOM 769 C C . LEU A 1 104 ? 13.828 6.688 -13.482 1.00 64.25 104 LEU A C 1
ATOM 771 O O . LEU A 1 104 ? 14.595 7.409 -12.855 1.00 64.25 104 LEU A O 1
ATOM 775 N N . HIS A 1 105 ? 14.197 6.060 -14.601 1.00 64.50 105 HIS A N 1
ATOM 776 C CA . HIS A 1 105 ? 15.573 6.131 -15.098 1.00 64.50 105 HIS A CA 1
ATOM 777 C C . HIS A 1 105 ? 16.035 7.575 -15.361 1.00 64.50 105 HIS A C 1
ATOM 779 O O . HIS A 1 105 ? 17.193 7.919 -15.129 1.00 64.50 105 HIS A O 1
ATOM 785 N N . LYS A 1 106 ? 15.124 8.449 -15.811 1.00 64.25 106 LYS A N 1
ATOM 786 C CA . LYS A 1 106 ? 15.418 9.873 -16.037 1.00 64.25 106 LYS A CA 1
ATOM 787 C C . LYS A 1 106 ? 15.572 10.677 -14.744 1.00 64.25 106 LYS A C 1
ATOM 789 O O . LYS A 1 106 ? 16.237 11.708 -14.770 1.00 64.25 106 LYS A O 1
ATOM 794 N N . MET A 1 107 ? 14.933 10.251 -13.655 1.00 60.31 107 MET A N 1
ATOM 795 C CA . MET A 1 107 ? 14.923 10.968 -12.373 1.00 60.31 107 MET A CA 1
ATOM 796 C C . MET A 1 107 ? 15.990 10.450 -11.403 1.00 60.31 107 MET A C 1
ATOM 798 O O . MET A 1 107 ? 16.616 11.236 -10.700 1.00 60.31 107 MET A O 1
ATOM 802 N N . HIS A 1 108 ? 16.226 9.140 -11.395 1.00 60.59 108 HIS A N 1
ATOM 803 C CA . HIS A 1 108 ? 17.170 8.454 -10.525 1.00 60.59 108 HIS A CA 1
ATOM 804 C C . HIS A 1 108 ? 17.873 7.347 -11.324 1.00 60.59 108 HIS A C 1
ATOM 806 O O . HIS A 1 108 ? 17.292 6.280 -11.520 1.00 60.59 108 HIS A O 1
ATOM 812 N N . PRO A 1 109 ? 19.131 7.540 -11.760 1.00 54.75 109 PRO A N 1
ATOM 813 C CA . PRO A 1 109 ? 19.829 6.573 -12.614 1.00 54.75 109 PRO A CA 1
ATOM 814 C C . PRO A 1 109 ? 20.119 5.207 -11.953 1.00 54.75 109 PRO A C 1
ATOM 816 O O . PRO A 1 109 ? 20.728 4.358 -12.596 1.00 54.75 109 PRO A O 1
ATOM 819 N N . ILE A 1 110 ? 19.714 4.993 -10.692 1.00 51.22 110 ILE A N 1
ATOM 820 C CA . ILE A 1 110 ? 20.103 3.847 -9.845 1.00 51.22 110 ILE A CA 1
ATOM 821 C C . ILE A 1 110 ? 18.894 3.182 -9.146 1.00 51.22 110 ILE A C 1
ATOM 823 O O . ILE A 1 110 ? 19.060 2.195 -8.440 1.00 51.22 110 ILE A O 1
ATOM 827 N N . ALA A 1 111 ? 17.664 3.686 -9.305 1.00 55.47 111 ALA A N 1
ATOM 828 C CA . ALA A 1 111 ? 16.511 3.061 -8.651 1.00 55.47 111 ALA A CA 1
ATOM 829 C C . ALA A 1 111 ? 15.975 1.904 -9.510 1.00 55.47 111 ALA A C 1
ATOM 831 O O . ALA A 1 111 ? 15.078 2.093 -10.333 1.00 55.47 111 ALA A O 1
ATOM 832 N N . ASP A 1 112 ? 16.551 0.716 -9.334 1.00 62.81 112 ASP A N 1
ATOM 833 C CA . ASP A 1 112 ? 15.993 -0.514 -9.889 1.00 62.81 112 ASP A CA 1
ATOM 834 C C . ASP A 1 112 ? 14.617 -0.764 -9.250 1.00 62.81 112 ASP A C 1
ATOM 836 O O . ASP A 1 112 ? 14.476 -0.848 -8.028 1.00 62.81 112 A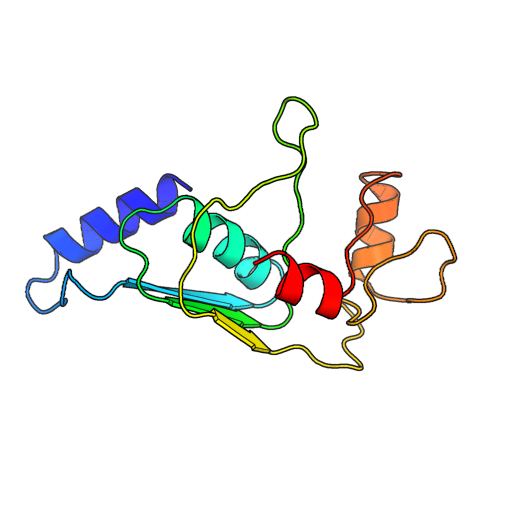SP A O 1
ATOM 840 N N . PHE A 1 113 ? 13.578 -0.870 -10.078 1.00 72.25 113 PHE A N 1
ATOM 841 C CA . PHE A 1 113 ? 12.293 -1.394 -9.623 1.00 72.25 113 PHE A CA 1
ATOM 842 C C . PHE A 1 113 ? 12.432 -2.908 -9.476 1.00 72.25 113 PHE A C 1
ATOM 844 O O . PHE A 1 113 ? 12.706 -3.567 -10.488 1.00 72.25 113 PHE A O 1
ATOM 851 N N . PRO A 1 114 ? 12.206 -3.479 -8.282 1.00 76.44 114 PRO A N 1
ATOM 852 C CA . PRO A 1 114 ? 12.263 -4.920 -8.116 1.00 76.44 114 PRO A CA 1
ATOM 853 C C . PRO A 1 114 ? 11.160 -5.599 -8.932 1.00 76.44 114 PRO A C 1
ATOM 855 O O . PRO A 1 114 ? 10.097 -5.022 -9.187 1.00 76.44 114 PRO A O 1
ATOM 858 N N . ALA A 1 115 ? 11.408 -6.848 -9.326 1.00 83.31 115 ALA A N 1
ATOM 859 C CA . ALA A 1 115 ? 10.354 -7.704 -9.848 1.00 83.31 115 ALA A CA 1
ATOM 860 C C . ALA A 1 115 ? 9.290 -7.942 -8.773 1.00 83.31 115 ALA A C 1
ATOM 862 O O . ALA A 1 115 ? 9.572 -7.896 -7.570 1.00 83.31 115 ALA A O 1
ATOM 863 N N . VAL A 1 116 ? 8.065 -8.223 -9.213 1.00 86.12 116 VAL A N 1
ATOM 864 C CA . VAL A 1 116 ? 6.942 -8.463 -8.310 1.00 86.12 116 VAL A CA 1
ATOM 865 C C . VAL A 1 116 ? 7.264 -9.609 -7.350 1.00 86.12 116 VAL A C 1
ATOM 867 O O . VAL A 1 116 ? 7.048 -9.499 -6.149 1.00 86.12 116 VAL A O 1
ATOM 870 N N . GLU A 1 117 ? 7.857 -10.689 -7.847 1.00 85.12 117 GLU A N 1
ATOM 871 C CA . GLU A 1 117 ? 8.219 -11.837 -7.019 1.00 85.12 117 GLU A CA 1
ATOM 872 C C . GLU A 1 117 ? 9.263 -11.507 -5.957 1.00 85.12 117 GLU A C 1
ATOM 874 O O . GLU A 1 117 ? 9.205 -12.062 -4.863 1.00 85.12 117 GLU A O 1
ATOM 879 N N . THR A 1 118 ? 10.207 -10.611 -6.254 1.00 80.62 118 THR A N 1
ATOM 880 C CA . THR A 1 118 ? 11.221 -10.197 -5.282 1.00 80.62 118 THR A CA 1
ATOM 881 C C . THR A 1 118 ? 10.550 -9.539 -4.086 1.00 80.62 118 THR A C 1
ATOM 883 O O . THR A 1 118 ? 10.752 -9.994 -2.967 1.00 80.62 118 THR A O 1
ATOM 886 N N . TYR A 1 119 ? 9.663 -8.563 -4.310 1.00 76.56 119 TYR A N 1
ATOM 887 C CA . TYR A 1 119 ? 9.053 -7.879 -3.172 1.00 76.56 119 TYR A CA 1
ATOM 888 C C . TYR A 1 119 ? 8.090 -8.775 -2.377 1.00 76.56 119 TYR A C 1
ATOM 890 O O . TYR A 1 119 ? 7.977 -8.583 -1.171 1.00 76.56 119 TYR A O 1
ATOM 898 N N . VAL A 1 120 ? 7.364 -9.715 -3.012 1.00 79.56 120 VAL A N 1
ATOM 899 C CA . VAL A 1 120 ? 6.462 -10.626 -2.268 1.00 79.56 120 VAL A CA 1
ATOM 900 C C . VAL A 1 120 ? 7.252 -11.440 -1.251 1.00 79.56 120 VAL A C 1
ATOM 902 O O . VAL A 1 120 ? 6.728 -11.738 -0.187 1.00 79.56 120 VAL A O 1
ATOM 905 N N . ASN A 1 121 ? 8.492 -11.797 -1.589 1.00 80.50 121 ASN A N 1
ATOM 906 C CA . ASN A 1 121 ? 9.375 -12.556 -0.711 1.00 80.50 121 ASN A CA 1
ATOM 907 C C . ASN A 1 121 ? 10.091 -11.687 0.335 1.00 80.50 121 ASN A C 1
ATOM 909 O O . ASN A 1 121 ? 10.543 -12.228 1.339 1.00 80.50 121 ASN A O 1
ATOM 913 N N . ASP A 1 122 ? 10.231 -10.381 0.084 1.00 74.44 122 ASP A N 1
ATOM 914 C CA . ASP A 1 122 ? 10.860 -9.430 1.012 1.00 74.44 122 ASP A CA 1
ATOM 915 C C . ASP A 1 122 ? 9.904 -8.964 2.133 1.00 74.44 122 ASP A C 1
ATOM 917 O O . ASP A 1 122 ? 10.350 -8.342 3.099 1.00 74.44 122 ASP A O 1
ATOM 921 N N . TRP A 1 123 ? 8.604 -9.244 1.996 1.00 74.06 123 TRP A N 1
ATOM 922 C CA . TRP A 1 123 ? 7.578 -9.080 3.033 1.00 74.06 123 TRP A CA 1
ATOM 923 C C . TRP A 1 123 ? 7.479 -10.305 3.948 1.00 74.06 123 TRP A C 1
ATOM 925 O O . TRP A 1 123 ? 7.249 -10.105 5.164 1.00 74.06 123 TRP A O 1
#